Protein AF-A0A376KZ83-F1 (afdb_monomer_lite)

Secondary structure (DSSP, 8-state):
---S-----TT--HHHHHHHHHHHHTT-EEEEEE-TTSSEEEEEE-----------

Sequence (56 aa):
MVNGLILYAPRQGVGLAVAREITEQYEGKIVAGESMLGGARMEVIFGRQHSAPKDE

Structure (mmCIF, N/CA/C/O backbone):
data_AF-A0A376KZ83-F1
#
_entry.id   AF-A0A376KZ83-F1
#
loop_
_atom_site.group_PDB
_atom_site.id
_atom_site.type_symbol
_atom_site.label_atom_id
_atom_site.label_alt_id
_atom_site.label_comp_id
_atom_site.label_asym_id
_atom_site.label_entity_id
_atom_site.label_seq_id
_atom_site.pdbx_PDB_ins_code
_atom_site.Cartn_x
_atom_site.Cartn_y
_atom_site.Cartn_z
_atom_site.occupancy
_atom_site.B_iso_or_equiv
_atom_site.auth_seq_id
_atom_site.auth_comp_id
_atom_site.auth_asym_id
_atom_site.auth_atom_id
_atom_site.pdbx_PDB_model_num
ATOM 1 N N . MET A 1 1 ? -4.613 -22.486 -4.520 1.00 37.50 1 MET A N 1
ATOM 2 C CA . MET A 1 1 ? -4.626 -21.384 -3.534 1.00 37.50 1 MET A CA 1
ATOM 3 C C . MET A 1 1 ? -3.183 -21.019 -3.217 1.00 37.50 1 MET A C 1
ATOM 5 O O . MET A 1 1 ? -2.567 -21.665 -2.387 1.00 37.50 1 MET A O 1
ATOM 9 N N . VAL A 1 2 ? -2.611 -20.060 -3.942 1.00 36.88 2 VAL A N 1
ATOM 10 C CA . VAL A 1 2 ? -1.275 -19.504 -3.666 1.00 36.88 2 VAL A CA 1
ATOM 11 C C . VAL A 1 2 ? -1.504 -18.111 -3.093 1.00 36.88 2 VAL A C 1
ATOM 13 O O . VAL A 1 2 ? -1.741 -17.176 -3.844 1.00 36.88 2 VAL A O 1
ATOM 16 N N . ASN A 1 3 ? -1.567 -17.997 -1.766 1.00 41.28 3 ASN A N 1
ATOM 17 C CA . ASN A 1 3 ? -1.889 -16.737 -1.086 1.00 41.28 3 ASN A CA 1
ATOM 18 C C . ASN A 1 3 ? -1.074 -16.594 0.207 1.00 41.28 3 ASN A C 1
ATOM 20 O O . ASN A 1 3 ? -1.614 -16.548 1.305 1.00 41.28 3 ASN A O 1
ATOM 24 N N . GLY A 1 4 ? 0.256 -16.608 0.085 1.00 45.44 4 GLY A N 1
ATOM 25 C CA . GLY A 1 4 ? 1.106 -16.484 1.275 1.00 45.44 4 GLY A CA 1
ATOM 26 C C . GLY A 1 4 ? 2.616 -16.453 1.066 1.00 45.44 4 GLY A C 1
ATOM 27 O O . GLY A 1 4 ? 3.336 -16.229 2.029 1.00 45.44 4 GLY A O 1
ATOM 28 N N . LEU A 1 5 ? 3.126 -16.642 -0.156 1.00 46.09 5 LEU A N 1
ATOM 29 C CA . LEU A 1 5 ? 4.569 -16.724 -0.390 1.00 46.09 5 LEU A CA 1
ATOM 30 C C . LEU A 1 5 ? 5.086 -15.600 -1.294 1.00 46.09 5 LEU A C 1
ATOM 32 O O . LEU A 1 5 ? 5.679 -15.840 -2.337 1.00 46.09 5 LEU A O 1
ATOM 36 N N . ILE A 1 6 ? 4.890 -14.356 -0.864 1.00 52.84 6 ILE A N 1
ATOM 37 C CA . ILE A 1 6 ? 5.879 -13.300 -1.126 1.00 52.84 6 ILE A CA 1
ATOM 38 C C . ILE A 1 6 ? 6.498 -12.984 0.237 1.00 52.84 6 ILE A C 1
ATOM 40 O O . ILE A 1 6 ? 6.340 -11.909 0.809 1.00 52.84 6 ILE A O 1
ATOM 44 N N . LEU A 1 7 ? 7.113 -14.010 0.830 1.00 47.50 7 LEU A N 1
ATOM 45 C CA . LEU A 1 7 ? 7.892 -13.864 2.046 1.00 47.50 7 LEU A CA 1
ATOM 46 C C . LEU A 1 7 ? 9.187 -13.147 1.667 1.00 47.50 7 LEU A C 1
ATOM 48 O O . LEU A 1 7 ? 9.994 -13.678 0.914 1.00 47.50 7 LEU A O 1
ATOM 52 N N . TYR A 1 8 ? 9.349 -11.937 2.195 1.00 51.00 8 TYR A N 1
ATOM 53 C CA . TYR A 1 8 ? 10.646 -11.328 2.471 1.00 51.00 8 TYR A CA 1
ATOM 54 C C . TYR A 1 8 ? 11.636 -11.330 1.291 1.00 51.00 8 TYR A C 1
ATOM 56 O O . TYR A 1 8 ? 12.628 -12.055 1.278 1.00 51.00 8 TYR A O 1
ATOM 64 N N . ALA A 1 9 ? 11.411 -10.466 0.299 1.00 52.12 9 ALA A N 1
ATOM 65 C CA . ALA A 1 9 ? 12.493 -10.125 -0.616 1.00 52.12 9 ALA A CA 1
ATOM 66 C C . ALA A 1 9 ? 13.470 -9.191 0.133 1.00 52.12 9 ALA A C 1
ATOM 68 O O . ALA A 1 9 ? 13.062 -8.082 0.486 1.00 52.12 9 ALA A O 1
ATOM 69 N N . PRO A 1 10 ? 14.755 -9.549 0.334 1.00 47.53 10 PRO A N 1
ATOM 70 C CA . PRO A 1 10 ? 15.764 -8.721 1.024 1.00 47.53 10 PRO A CA 1
ATOM 71 C C . PRO A 1 10 ? 16.108 -7.396 0.299 1.00 47.53 10 PRO A C 1
ATOM 73 O O . PRO A 1 10 ? 17.109 -6.752 0.595 1.00 47.53 10 PRO A O 1
ATOM 76 N N . ARG A 1 11 ? 15.279 -6.984 -0.669 1.00 54.75 11 ARG A N 1
ATOM 77 C CA . ARG A 1 11 ? 15.400 -5.795 -1.524 1.00 54.75 11 ARG A CA 1
ATOM 78 C C . ARG A 1 11 ? 14.226 -4.819 -1.348 1.00 54.75 11 ARG A C 1
ATOM 80 O O . ARG A 1 11 ? 14.029 -3.935 -2.172 1.00 54.75 11 ARG A O 1
ATOM 87 N N . GLN A 1 12 ? 13.397 -4.977 -0.325 1.00 60.00 12 GLN A N 1
ATOM 88 C CA . GLN A 1 12 ? 12.332 -4.017 -0.039 1.00 60.00 12 GLN A CA 1
ATOM 89 C C . GLN A 1 12 ? 12.850 -3.055 1.025 1.00 60.00 12 GLN A C 1
ATOM 91 O O . GLN A 1 12 ? 12.942 -3.405 2.195 1.00 60.00 12 GLN A O 1
ATOM 96 N N . GLY A 1 13 ? 13.310 -1.877 0.591 1.00 65.19 13 GLY A N 1
ATOM 97 C CA . GLY A 1 13 ? 13.841 -0.853 1.490 1.00 65.19 13 GLY A CA 1
ATOM 98 C C . GLY A 1 13 ? 12.850 -0.476 2.598 1.00 65.19 13 GLY A C 1
ATOM 99 O O . GLY A 1 13 ? 11.650 -0.729 2.486 1.00 65.19 13 GLY A O 1
ATOM 100 N N . VAL A 1 14 ? 13.358 0.166 3.654 1.00 74.44 14 VAL A N 1
ATOM 101 C CA . VAL A 1 14 ? 12.635 0.491 4.904 1.00 74.44 14 VAL A CA 1
ATOM 102 C C . VAL A 1 14 ? 11.225 1.054 4.670 1.00 74.44 14 VAL A C 1
ATOM 104 O O . VAL A 1 14 ? 10.289 0.670 5.364 1.00 74.44 14 VAL A O 1
ATOM 107 N N . GLY A 1 15 ? 11.039 1.904 3.655 1.00 75.19 15 GLY A N 1
ATOM 108 C CA . GLY A 1 15 ? 9.741 2.519 3.358 1.00 75.19 15 GLY A CA 1
ATOM 109 C C . GLY A 1 15 ? 8.616 1.524 3.044 1.00 75.19 15 GLY A C 1
ATOM 110 O O . GLY A 1 15 ? 7.478 1.751 3.444 1.00 75.19 15 GLY A O 1
ATOM 111 N N . LEU A 1 16 ? 8.915 0.400 2.385 1.00 75.25 16 LEU A N 1
ATOM 112 C CA . LEU A 1 16 ? 7.900 -0.610 2.068 1.00 75.25 16 LEU A CA 1
ATOM 113 C C . LEU A 1 16 ? 7.555 -1.479 3.285 1.00 75.25 16 LEU A C 1
ATOM 115 O O . LEU A 1 16 ? 6.402 -1.874 3.450 1.00 75.25 16 LEU A O 1
ATOM 119 N N . ALA A 1 17 ? 8.528 -1.722 4.166 1.00 77.88 17 ALA A N 1
ATOM 120 C CA . ALA A 1 17 ? 8.284 -2.413 5.429 1.00 77.88 17 ALA A CA 1
ATOM 121 C C . ALA A 1 17 ? 7.339 -1.599 6.330 1.00 77.88 17 ALA A C 1
ATOM 123 O O . ALA A 1 17 ? 6.344 -2.1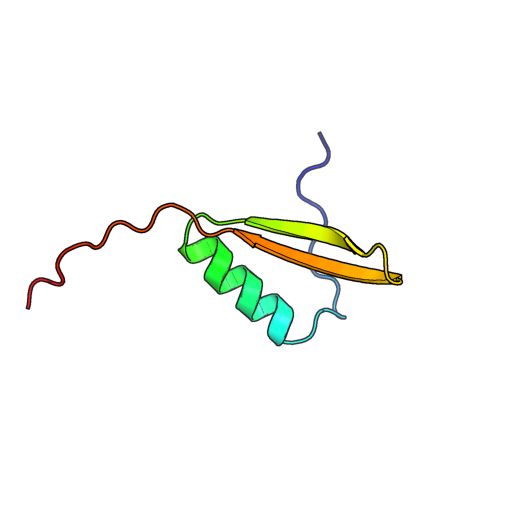30 6.818 1.00 77.88 17 ALA A O 1
ATOM 124 N N . VAL A 1 18 ? 7.591 -0.292 6.457 1.00 79.00 18 VAL A N 1
ATOM 125 C CA . VAL A 1 18 ? 6.766 0.623 7.263 1.00 79.00 18 VAL A CA 1
ATOM 126 C C . VAL A 1 18 ? 5.356 0.771 6.687 1.00 79.00 18 VAL A C 1
ATOM 128 O O . VAL A 1 18 ? 4.376 0.686 7.423 1.00 79.00 18 VAL A O 1
ATOM 131 N N . ALA A 1 19 ? 5.219 0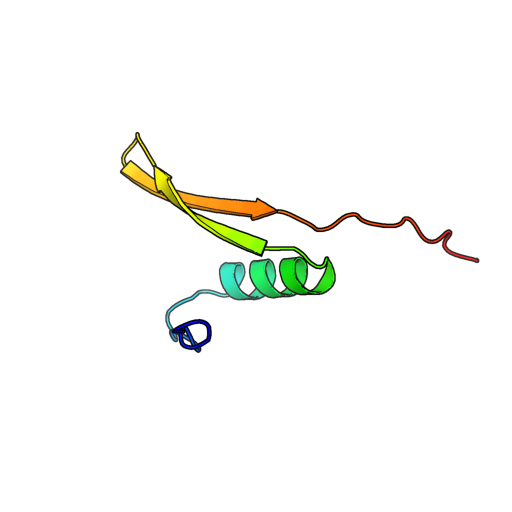.942 5.367 1.00 78.50 19 ALA A N 1
ATOM 132 C CA . ALA A 1 19 ? 3.904 1.046 4.733 1.00 78.50 19 ALA A CA 1
ATOM 133 C C . ALA A 1 19 ? 3.033 -0.194 4.998 1.00 78.50 19 ALA A C 1
ATOM 135 O O . ALA A 1 19 ? 1.824 -0.072 5.197 1.00 78.50 19 ALA A O 1
ATOM 136 N N . ARG A 1 20 ? 3.644 -1.385 5.042 1.00 76.06 20 ARG A N 1
ATOM 137 C CA . ARG A 1 20 ? 2.945 -2.629 5.369 1.00 76.06 20 ARG A CA 1
ATOM 138 C C . ARG A 1 20 ? 2.501 -2.675 6.827 1.00 76.06 20 ARG A C 1
ATOM 140 O O . ARG A 1 20 ? 1.342 -2.986 7.066 1.00 76.06 20 ARG A O 1
ATOM 147 N N . GLU A 1 21 ? 3.383 -2.345 7.765 1.00 78.75 21 GLU A N 1
ATOM 148 C CA . GLU A 1 21 ? 3.061 -2.340 9.198 1.00 78.75 21 GLU A CA 1
ATOM 149 C C . GLU A 1 21 ? 1.857 -1.435 9.502 1.00 78.75 21 GLU A C 1
ATOM 151 O O . GLU A 1 21 ? 0.902 -1.863 10.148 1.00 78.75 21 GLU A O 1
ATOM 156 N N . ILE A 1 22 ? 1.849 -0.218 8.946 1.00 80.69 22 ILE A N 1
ATOM 157 C CA . ILE A 1 22 ? 0.723 0.716 9.087 1.00 80.69 22 ILE A CA 1
ATOM 158 C C . ILE A 1 22 ? -0.533 0.135 8.427 1.00 80.69 22 ILE A C 1
ATOM 160 O O . ILE A 1 22 ? -1.629 0.243 8.957 1.00 80.69 22 ILE A O 1
ATOM 164 N N . THR A 1 23 ? -0.409 -0.511 7.270 1.00 79.38 23 THR A N 1
ATOM 165 C CA . THR A 1 23 ? -1.577 -1.088 6.594 1.00 79.38 23 THR A CA 1
ATOM 166 C C . THR A 1 23 ? -2.192 -2.243 7.397 1.00 79.38 23 THR A C 1
ATOM 168 O O . THR A 1 23 ? -3.414 -2.321 7.497 1.00 79.38 23 THR A O 1
ATOM 171 N N . GLU A 1 24 ? -1.375 -3.108 8.003 1.00 78.62 24 GLU A N 1
ATOM 172 C CA . GLU A 1 24 ? -1.830 -4.236 8.831 1.00 78.62 24 GLU A CA 1
ATOM 173 C C . GLU A 1 24 ? -2.533 -3.765 10.112 1.00 78.62 24 GLU A C 1
ATOM 175 O O . GLU A 1 24 ? -3.594 -4.288 10.447 1.00 78.62 24 GLU A O 1
ATOM 180 N N . GLN A 1 25 ? -2.005 -2.733 10.781 1.00 81.00 25 GLN A N 1
ATOM 181 C CA . GLN A 1 25 ? -2.626 -2.139 11.976 1.00 81.00 25 GLN A CA 1
ATOM 182 C C . GLN A 1 25 ? -4.030 -1.576 11.713 1.00 81.00 25 GLN A C 1
ATOM 184 O O . GLN A 1 25 ? -4.850 -1.481 12.621 1.00 81.00 25 GLN A O 1
ATOM 189 N N . TYR A 1 26 ? -4.304 -1.201 10.467 1.00 81.38 26 TYR A N 1
ATOM 190 C CA . TYR A 1 26 ? -5.529 -0.525 10.062 1.00 81.38 26 TYR A CA 1
ATOM 191 C C . TYR A 1 26 ? -6.485 -1.461 9.306 1.00 81.38 26 TYR A C 1
ATOM 193 O O . TYR A 1 26 ? -7.382 -0.969 8.623 1.00 81.38 26 TYR A O 1
ATOM 201 N N . GLU A 1 27 ? -6.282 -2.786 9.375 1.00 81.50 27 GLU A N 1
ATOM 202 C CA . GLU A 1 27 ? -7.029 -3.794 8.592 1.00 81.50 27 GLU A CA 1
ATOM 203 C C . GLU A 1 27 ? -7.103 -3.443 7.091 1.00 81.50 27 GLU A C 1
ATOM 205 O O . GLU A 1 27 ? -8.100 -3.664 6.399 1.00 81.50 27 GLU A O 1
ATOM 210 N N . GLY A 1 28 ? -6.046 -2.808 6.590 1.00 81.00 28 GLY A N 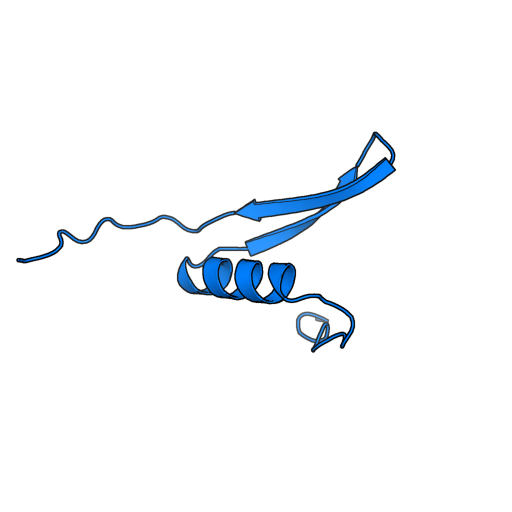1
ATOM 211 C CA . GLY A 1 28 ? -5.944 -2.328 5.225 1.00 81.00 28 GLY A CA 1
ATOM 212 C C . GLY A 1 28 ? -5.341 -3.352 4.265 1.00 81.00 28 GLY A C 1
ATOM 213 O O . GLY A 1 28 ? -5.002 -4.479 4.623 1.00 81.00 28 GLY A O 1
ATOM 214 N N . LYS A 1 29 ? -5.149 -2.938 3.010 1.00 85.19 29 LYS A N 1
ATOM 215 C CA . LYS A 1 29 ? -4.415 -3.703 1.994 1.00 85.19 29 LYS A CA 1
ATOM 216 C C . LYS A 1 29 ? -3.607 -2.805 1.063 1.00 85.19 29 LYS A C 1
ATOM 218 O O . LYS A 1 29 ? -4.013 -1.686 0.756 1.00 85.19 29 LYS A O 1
ATOM 223 N N . ILE A 1 30 ? -2.497 -3.345 0.567 1.00 82.50 30 ILE A N 1
ATOM 224 C CA . ILE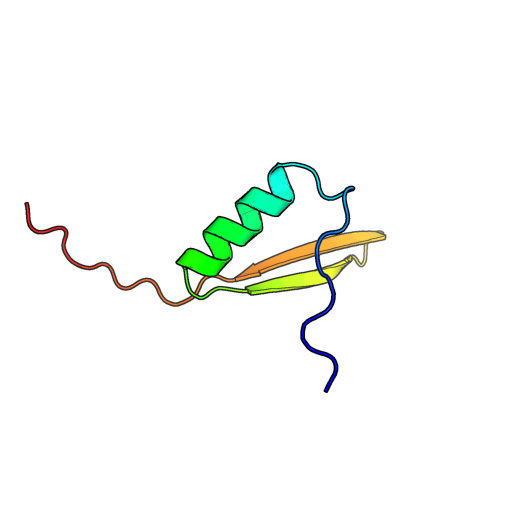 A 1 30 ? -1.674 -2.730 -0.477 1.00 82.50 30 ILE A CA 1
ATOM 225 C C . ILE A 1 30 ? -1.971 -3.432 -1.806 1.00 82.50 30 ILE A C 1
ATOM 227 O O . ILE A 1 30 ? -1.913 -4.659 -1.883 1.00 82.50 30 ILE A O 1
ATOM 231 N N . VAL A 1 31 ? -2.278 -2.668 -2.853 1.00 87.00 31 VAL A N 1
ATOM 232 C CA . VAL A 1 31 ? -2.522 -3.168 -4.212 1.00 87.00 31 VAL A CA 1
ATOM 233 C C . VAL A 1 31 ? -1.431 -2.633 -5.132 1.00 87.00 31 VAL A C 1
ATOM 235 O O . VAL A 1 31 ? -1.308 -1.426 -5.325 1.00 87.00 31 VAL A O 1
ATOM 238 N N . ALA A 1 32 ? -0.626 -3.531 -5.695 1.00 84.12 32 ALA A N 1
ATOM 239 C CA . ALA A 1 32 ? 0.333 -3.188 -6.738 1.00 84.12 32 ALA A CA 1
ATOM 240 C C . ALA A 1 32 ? -0.331 -3.312 -8.115 1.00 84.12 32 ALA A C 1
ATOM 242 O O . ALA A 1 32 ? -1.089 -4.250 -8.363 1.00 84.12 32 ALA A O 1
ATOM 243 N N . GLY A 1 33 ? -0.033 -2.378 -9.010 1.00 83.06 33 GLY A N 1
ATOM 244 C CA . GLY A 1 33 ? -0.540 -2.364 -10.373 1.00 83.06 33 GLY A CA 1
ATOM 245 C C . GLY A 1 33 ? 0.425 -1.686 -11.334 1.00 83.06 33 GLY A C 1
ATOM 246 O O . GLY A 1 33 ? 1.463 -1.147 -10.947 1.00 83.06 33 GLY A O 1
ATOM 247 N N . GLU A 1 34 ? 0.066 -1.707 -12.608 1.00 81.25 34 GLU A N 1
ATOM 248 C CA . GLU A 1 34 ? 0.827 -1.040 -13.658 1.00 81.25 34 GLU A CA 1
ATOM 249 C C . GLU A 1 34 ? 0.325 0.397 -13.845 1.00 81.25 34 GLU A C 1
ATOM 251 O O . GLU A 1 34 ? -0.869 0.690 -13.721 1.00 81.25 34 GLU A O 1
ATOM 256 N N . SER A 1 35 ? 1.248 1.320 -14.108 1.00 81.69 35 SER A N 1
ATOM 257 C CA . SER A 1 35 ? 0.923 2.705 -14.448 1.00 81.69 35 SER A CA 1
ATOM 258 C C . SER A 1 35 ? 0.821 2.862 -15.964 1.00 81.69 35 SER A C 1
ATOM 260 O O . SER A 1 35 ? 1.727 2.457 -16.690 1.00 81.69 35 SER A O 1
ATOM 262 N N . MET A 1 36 ? -0.234 3.529 -16.448 1.00 80.88 36 MET A N 1
ATOM 263 C CA . MET A 1 36 ? -0.391 3.851 -17.877 1.00 80.88 36 MET A CA 1
ATOM 264 C C . MET A 1 36 ? 0.733 4.742 -18.426 1.00 80.88 36 MET A C 1
ATOM 266 O O . MET A 1 36 ? 0.949 4.786 -19.632 1.00 80.88 36 MET A O 1
ATOM 270 N N . LEU A 1 37 ? 1.449 5.448 -17.547 1.00 86.69 37 LEU A N 1
ATOM 271 C CA . LEU A 1 37 ? 2.590 6.298 -17.897 1.00 86.69 37 LEU A CA 1
ATOM 272 C C . LEU A 1 37 ? 3.934 5.550 -17.809 1.00 86.69 37 LEU A C 1
ATOM 274 O O . LEU A 1 37 ? 4.989 6.163 -17.952 1.00 86.69 37 LEU A O 1
ATOM 278 N N . GLY A 1 38 ? 3.904 4.237 -17.565 1.00 82.56 38 GLY A N 1
ATOM 279 C CA . GLY A 1 38 ? 5.077 3.437 -17.234 1.00 82.56 38 GLY A CA 1
ATOM 280 C C . GLY A 1 38 ? 5.425 3.500 -15.742 1.00 82.56 38 GLY A C 1
ATOM 281 O O . GLY A 1 38 ? 5.101 4.458 -15.038 1.00 82.56 38 GLY A O 1
ATOM 282 N N . GLY A 1 39 ? 6.073 2.443 -15.247 1.00 83.00 39 GLY A N 1
ATOM 283 C CA . GLY A 1 39 ? 6.452 2.290 -13.839 1.00 83.00 39 GLY A CA 1
ATOM 284 C C . GLY A 1 39 ? 5.426 1.535 -12.984 1.00 83.00 39 GLY A C 1
ATOM 285 O O . GLY A 1 39 ? 4.391 1.074 -13.466 1.00 83.00 39 GLY A O 1
ATOM 286 N N . ALA A 1 40 ? 5.743 1.387 -11.696 1.00 83.31 40 ALA A N 1
ATOM 287 C CA . ALA A 1 40 ? 4.899 0.692 -10.728 1.00 83.31 40 ALA A CA 1
ATOM 288 C C . ALA A 1 40 ? 3.899 1.659 -10.077 1.00 83.31 40 ALA A C 1
ATOM 290 O O . ALA A 1 40 ? 4.282 2.717 -9.578 1.00 83.31 40 ALA A O 1
ATOM 291 N N . ARG A 1 41 ? 2.623 1.274 -10.041 1.00 83.25 41 ARG A N 1
ATOM 292 C CA . ARG A 1 41 ? 1.580 1.928 -9.248 1.00 83.25 41 ARG A CA 1
ATOM 293 C C . ARG A 1 41 ? 1.375 1.131 -7.965 1.00 83.25 41 ARG A C 1
ATOM 295 O O . ARG A 1 41 ? 1.279 -0.092 -8.000 1.00 83.25 41 ARG A O 1
ATOM 302 N N . MET A 1 42 ? 1.279 1.822 -6.836 1.00 84.19 42 MET A 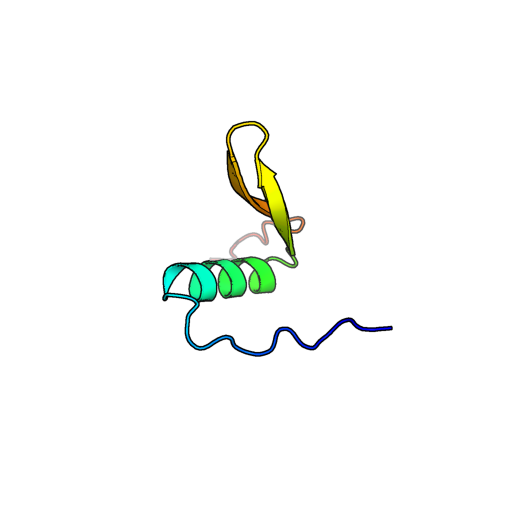N 1
ATOM 303 C CA . MET A 1 42 ? 0.925 1.215 -5.556 1.00 84.19 42 MET A CA 1
ATOM 304 C C . MET A 1 42 ? -0.214 1.999 -4.921 1.00 84.19 42 MET A C 1
ATOM 306 O O . MET A 1 42 ? -0.131 3.215 -4.780 1.00 84.19 42 MET A O 1
ATOM 310 N N . GLU A 1 43 ? -1.267 1.295 -4.536 1.00 86.50 43 GLU A N 1
ATOM 311 C CA . GLU A 1 43 ? -2.388 1.839 -3.779 1.00 86.50 43 GLU A CA 1
ATOM 312 C C . GLU A 1 43 ? -2.374 1.263 -2.371 1.00 86.50 43 GLU A C 1
ATOM 314 O O . GLU A 1 43 ? -2.167 0.064 -2.189 1.00 86.50 43 GLU A O 1
ATOM 319 N N . VAL A 1 44 ? -2.624 2.115 -1.381 1.00 83.94 44 VAL A N 1
ATOM 320 C CA . VAL A 1 44 ? -2.770 1.716 0.020 1.00 83.94 44 VAL A CA 1
ATOM 321 C C . VAL A 1 44 ? -4.188 2.061 0.445 1.00 83.94 44 VAL A C 1
ATOM 323 O O . VAL A 1 44 ? -4.609 3.212 0.354 1.00 83.94 44 VAL A O 1
ATOM 326 N N . ILE A 1 45 ? -4.937 1.048 0.865 1.00 87.69 45 ILE A N 1
ATOM 327 C CA . ILE A 1 45 ? -6.339 1.168 1.260 1.00 87.69 45 ILE A CA 1
ATOM 328 C C . ILE A 1 45 ? -6.412 0.825 2.741 1.00 87.69 45 ILE A C 1
ATOM 330 O O . ILE A 1 45 ? -6.098 -0.301 3.112 1.00 87.69 45 ILE A O 1
ATOM 334 N N . PHE A 1 46 ? -6.837 1.767 3.578 1.00 86.44 46 PHE A N 1
ATOM 335 C CA . PHE A 1 46 ? -7.027 1.534 5.010 1.00 86.44 46 PHE A CA 1
ATOM 336 C C . PHE A 1 46 ? -8.440 1.015 5.298 1.00 86.44 46 PHE A C 1
ATOM 338 O O . PHE A 1 46 ? -9.405 1.435 4.651 1.00 86.44 46 PHE A O 1
ATOM 345 N N . GLY A 1 47 ? -8.568 0.104 6.264 1.00 83.25 47 GLY A N 1
ATOM 346 C CA . GLY A 1 47 ? -9.858 -0.333 6.786 1.00 83.25 47 GLY A CA 1
ATOM 347 C C . GLY A 1 47 ? -10.580 0.801 7.517 1.00 83.25 47 GLY A C 1
ATOM 348 O O . GLY A 1 47 ? -9.993 1.839 7.846 1.00 83.25 4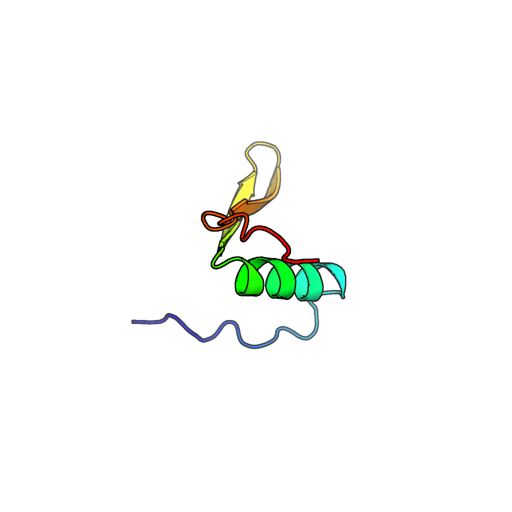7 GLY A O 1
ATOM 349 N N . ARG A 1 48 ? -11.884 0.625 7.767 1.00 79.81 48 ARG A N 1
ATOM 350 C CA . ARG A 1 48 ? -12.696 1.638 8.458 1.00 79.81 48 ARG A CA 1
ATOM 351 C C . ARG A 1 48 ? -12.156 1.876 9.866 1.00 79.81 48 ARG A C 1
ATOM 353 O O . ARG A 1 48 ? -12.263 1.013 10.731 1.00 79.81 48 ARG A O 1
ATOM 360 N N . GLN A 1 49 ? -11.639 3.076 10.088 1.00 75.50 49 GLN A N 1
ATOM 361 C CA . GLN A 1 49 ? -11.168 3.505 11.395 1.00 75.50 49 GLN A CA 1
ATOM 362 C C . GLN A 1 49 ? -12.360 3.887 12.262 1.00 75.50 49 GLN A C 1
ATOM 364 O O . GLN A 1 49 ? -13.103 4.812 11.935 1.00 75.50 49 GLN A O 1
ATOM 369 N N . HIS A 1 50 ? -12.546 3.161 13.359 1.00 71.75 50 HIS A N 1
ATOM 370 C CA . HIS A 1 50 ? -13.442 3.593 14.418 1.00 71.75 50 HIS A CA 1
ATOM 371 C C . HIS A 1 50 ? -12.645 4.540 15.306 1.00 71.75 50 HIS A C 1
ATOM 373 O O . HIS A 1 50 ? -11.686 4.126 15.953 1.00 71.75 50 HIS A O 1
ATOM 379 N N . SER A 1 51 ? -13.027 5.815 15.326 1.00 64.19 51 SER A N 1
ATOM 380 C CA . SER A 1 51 ? -12.569 6.744 16.352 1.00 64.19 51 SER A CA 1
ATOM 381 C C . SER A 1 51 ? -13.128 6.256 17.685 1.00 64.19 51 SER A C 1
ATOM 383 O O . SER A 1 51 ? -14.233 6.635 18.068 1.00 64.19 51 SER A O 1
ATOM 385 N N . ALA A 1 52 ? -12.417 5.365 18.376 1.00 64.69 52 ALA A N 1
ATOM 386 C CA . ALA A 1 52 ? -12.684 5.178 19.790 1.00 64.69 52 ALA A CA 1
ATOM 387 C C . ALA A 1 52 ? -12.454 6.551 20.444 1.00 64.69 52 ALA A C 1
ATOM 389 O O . ALA A 1 52 ? -11.402 7.157 20.193 1.00 64.69 52 ALA A O 1
ATOM 390 N N . PRO A 1 53 ? -13.422 7.099 21.200 1.00 60.88 53 PRO A N 1
ATOM 391 C CA . PRO A 1 53 ? -13.134 8.257 22.020 1.00 60.88 53 PRO A CA 1
ATOM 392 C C . PRO A 1 53 ? -11.949 7.871 22.902 1.00 60.88 53 PRO A C 1
ATOM 394 O O . PRO A 1 53 ? -11.936 6.815 23.534 1.00 60.88 53 PRO A O 1
ATOM 397 N N . LYS A 1 54 ? -10.898 8.682 22.837 1.00 56.72 54 LYS A N 1
ATOM 398 C CA . LYS A 1 54 ? -9.771 8.570 23.744 1.00 56.72 54 LYS A CA 1
ATOM 399 C C . LYS A 1 54 ? -10.310 9.014 25.101 1.00 56.72 54 LYS A C 1
ATOM 401 O O . LYS A 1 54 ? -10.373 10.215 25.343 1.00 56.72 54 LYS A O 1
ATOM 406 N N . ASP A 1 55 ? -10.799 8.068 25.900 1.00 62.00 55 ASP A N 1
ATOM 407 C CA . ASP A 1 55 ? -11.052 8.338 27.312 1.00 62.00 55 ASP A CA 1
ATOM 408 C C . ASP A 1 55 ? -9.725 8.823 27.926 1.00 62.00 55 ASP A C 1
ATOM 410 O O . ASP A 1 55 ? -8.658 8.266 27.641 1.00 62.00 55 ASP A O 1
ATOM 414 N N . GLU A 1 56 ? -9.833 9.954 28.624 1.00 51.44 56 GLU A N 1
ATOM 415 C CA . GLU A 1 56 ? -8.784 10.874 29.097 1.00 51.44 56 GLU A CA 1
ATOM 416 C C . GLU A 1 56 ? -7.676 10.228 29.941 1.00 51.44 56 GLU A C 1
ATOM 418 O O . GLU A 1 56 ? -7.995 9.431 30.854 1.00 51.44 56 GLU A O 1
#

Organism: Escherichia coli (NCBI:txid562)

InterPro domains:
  IPR036890 Histidine kinase/HSP90-like ATPase superfamily [SSF55874] (10-49)

Radius of gyration: 14.93 Å; chains: 1; bounding box: 29×32×47 Å

Foldseek 3Di:
DPDDPPPDDVPDPPVVVVLVVVQVVQVKDKDWDADPVGDIDIDIGGHDDDPDPPPD

pLDDT: mean 71.43, std 14.78, range [36.88, 87.69]